Protein AF-A0A935UJZ9-F1 (afdb_monomer_lite)

Secondary structure (DSSP, 8-state):
---S--------TT--GGG-HHHHHHHHTTHHHHHT-SS--SSTTSPPP-TTGGGGGS-EEEEESS-SS---EEESS---PPSSEEEE-S--GGGS--

Sequence (98 aa):
MRNKNRYIILTKVGININNYPAIFEHLKQYQTQLEKRWDKGNHWWELRPCKYYDKFSLPKIHIPAFALESRFAIDKGEYVSLNPAYFIPKDDKYLWPF

Foldseek 3Di:
DPDPDDDDDAAAAPDPCVVPVVLVVVCVVCQVVLVPDPAAHPDSSGGHHDPCPQLLQAFKKKFAPDDPDGDIDTDRNDDDDDPPIDMDRDPDPVPDDD

Radius of gyration: 16.13 Å; chains: 1; bounding box: 39×25×44 Å

pLDDT: mean 89.34, std 9.98, range [50.78, 98.19]

Structure (mmCIF, N/CA/C/O backbone):
data_AF-A0A935UJZ9-F1
#
_entry.id   AF-A0A935UJZ9-F1
#
loop_
_atom_site.group_PDB
_atom_site.id
_atom_site.type_symbol
_atom_site.label_atom_id
_atom_site.label_alt_id
_atom_site.label_comp_id
_atom_site.label_asym_id
_atom_site.label_entity_id
_atom_site.label_seq_id
_atom_site.pdbx_PDB_ins_code
_atom_site.Cartn_x
_atom_site.Cartn_y
_atom_site.Cartn_z
_atom_site.occupancy
_atom_site.B_iso_or_equiv
_atom_site.auth_seq_id
_atom_site.auth_comp_id
_atom_site.auth_asym_id
_atom_site.auth_atom_id
_atom_site.pdbx_PDB_model_num
ATOM 1 N N . MET A 1 1 ? 17.236 -7.588 -3.046 1.00 50.78 1 MET A N 1
ATOM 2 C CA . MET A 1 1 ? 15.969 -7.106 -2.446 1.00 50.78 1 MET A CA 1
ATOM 3 C C . MET A 1 1 ? 15.945 -7.467 -0.962 1.00 50.78 1 MET A C 1
ATOM 5 O O . MET A 1 1 ? 15.773 -8.634 -0.634 1.00 50.78 1 MET A O 1
ATOM 9 N N . ARG A 1 2 ? 16.212 -6.510 -0.061 1.00 51.56 2 ARG A N 1
ATOM 10 C CA . ARG A 1 2 ? 16.146 -6.737 1.396 1.0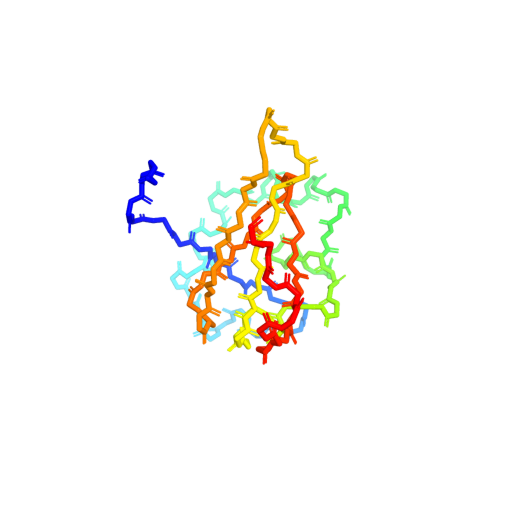0 51.56 2 ARG A CA 1
ATOM 11 C C . ARG A 1 2 ? 14.672 -6.940 1.804 1.00 51.56 2 ARG A C 1
ATOM 13 O O . ARG A 1 2 ? 13.857 -6.044 1.592 1.00 51.56 2 ARG A O 1
ATOM 20 N N . ASN A 1 3 ? 14.386 -8.107 2.395 1.00 53.97 3 ASN A N 1
ATOM 21 C CA . ASN A 1 3 ? 13.118 -8.610 2.963 1.00 53.97 3 ASN A CA 1
ATOM 22 C C . ASN A 1 3 ? 12.097 -9.214 1.981 1.00 53.97 3 ASN A C 1
ATOM 24 O O . ASN A 1 3 ? 11.235 -8.508 1.468 1.00 53.97 3 ASN A O 1
ATOM 28 N N . LYS A 1 4 ? 12.150 -10.548 1.816 1.00 64.69 4 LYS A N 1
ATOM 29 C CA . LYS A 1 4 ? 11.226 -11.360 0.997 1.00 64.69 4 LYS A CA 1
ATOM 30 C C . LYS A 1 4 ? 9.833 -11.609 1.614 1.00 64.69 4 LYS A C 1
ATOM 32 O O . LYS A 1 4 ? 8.974 -12.111 0.910 1.00 64.69 4 LYS A O 1
ATOM 37 N N . ASN A 1 5 ? 9.578 -11.212 2.866 1.00 82.62 5 ASN A N 1
ATOM 38 C CA . ASN A 1 5 ? 8.331 -11.531 3.588 1.00 82.62 5 ASN A CA 1
ATOM 39 C C . ASN A 1 5 ? 7.689 -10.286 4.222 1.00 82.62 5 ASN A C 1
ATOM 41 O O . ASN A 1 5 ? 7.471 -10.238 5.431 1.00 82.62 5 ASN A O 1
ATOM 45 N N . ARG A 1 6 ? 7.447 -9.235 3.435 1.00 86.69 6 ARG A N 1
ATOM 46 C CA . ARG A 1 6 ? 6.687 -8.066 3.900 1.00 86.69 6 ARG A CA 1
ATOM 47 C C . ARG A 1 6 ? 5.421 -7.930 3.078 1.00 86.69 6 ARG A C 1
ATOM 49 O O . ARG A 1 6 ? 5.476 -7.986 1.856 1.00 86.69 6 ARG A O 1
ATOM 56 N N . TYR A 1 7 ? 4.319 -7.708 3.775 1.00 89.38 7 TYR A N 1
ATOM 57 C CA . TYR A 1 7 ? 2.996 -7.530 3.197 1.00 89.38 7 TYR A CA 1
ATOM 58 C C . TYR A 1 7 ? 2.433 -6.178 3.625 1.00 89.38 7 TYR A C 1
ATOM 60 O O . TYR A 1 7 ? 2.857 -5.612 4.634 1.00 89.38 7 TYR A O 1
ATOM 68 N N . ILE A 1 8 ? 1.479 -5.667 2.851 1.00 89.69 8 ILE A N 1
ATOM 69 C CA . ILE A 1 8 ? 0.704 -4.481 3.206 1.00 89.69 8 ILE A CA 1
ATOM 70 C C . ILE A 1 8 ? -0.728 -4.894 3.530 1.00 89.69 8 ILE A C 1
ATOM 72 O O . ILE A 1 8 ? -1.330 -5.694 2.816 1.00 89.69 8 ILE A O 1
ATOM 76 N N . ILE A 1 9 ? -1.284 -4.322 4.592 1.00 93.19 9 ILE A N 1
ATOM 77 C CA . ILE A 1 9 ? -2.716 -4.401 4.869 1.00 93.19 9 ILE A CA 1
ATOM 78 C C . ILE A 1 9 ? -3.379 -3.255 4.108 1.00 93.19 9 ILE A C 1
ATOM 80 O O . ILE A 1 9 ? -3.174 -2.084 4.428 1.00 93.19 9 ILE A O 1
ATOM 84 N N . LEU A 1 10 ? -4.140 -3.590 3.066 1.00 92.00 10 LEU A N 1
ATOM 85 C CA . LEU A 1 10 ? -4.777 -2.614 2.185 1.00 92.00 10 LEU A CA 1
ATOM 86 C C . LEU A 1 10 ? -6.246 -2.384 2.574 1.00 92.00 10 LEU A C 1
ATOM 88 O O . LEU A 1 10 ? -7.160 -2.941 1.970 1.00 92.00 10 LEU A O 1
ATOM 92 N N . THR A 1 11 ? -6.483 -1.530 3.565 1.00 94.38 11 THR A N 1
ATOM 93 C CA . THR A 1 11 ? -7.825 -1.097 3.988 1.00 94.38 11 THR A CA 1
ATO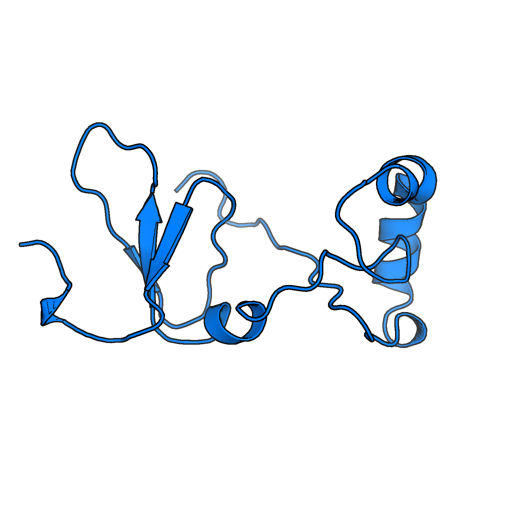M 94 C C . THR A 1 11 ? -8.284 0.126 3.187 1.00 94.38 11 THR A C 1
ATOM 96 O O . THR A 1 11 ? -8.138 1.267 3.621 1.00 94.38 11 THR A O 1
ATOM 99 N N . LYS A 1 12 ? -8.806 -0.085 1.972 1.00 93.38 12 LYS A N 1
ATOM 100 C CA . LYS A 1 12 ? -9.333 1.009 1.129 1.00 93.38 12 LYS A CA 1
ATOM 101 C C . LYS A 1 12 ? -10.543 1.681 1.789 1.00 93.38 12 LYS A C 1
ATOM 103 O O . LYS A 1 12 ? -11.274 1.042 2.539 1.00 93.38 12 LYS A O 1
ATOM 108 N N . VAL A 1 13 ? -10.783 2.947 1.452 1.00 94.81 13 VAL A N 1
ATOM 109 C CA . VAL A 1 13 ? -12.001 3.663 1.863 1.00 94.81 13 VAL A CA 1
ATOM 110 C C . VAL A 1 13 ? -13.243 2.871 1.444 1.00 94.81 13 VAL A C 1
ATOM 112 O O . VAL A 1 13 ? -13.341 2.459 0.288 1.00 94.81 13 VAL A O 1
ATOM 115 N N . GLY A 1 14 ? -14.169 2.656 2.382 1.00 93.81 14 GLY A N 1
ATOM 116 C CA . GLY A 1 14 ? -15.403 1.901 2.142 1.00 93.81 14 GLY A CA 1
ATOM 117 C C . GLY A 1 14 ? -15.276 0.386 2.327 1.00 93.81 14 GLY A C 1
ATOM 118 O O . GLY A 1 14 ? -16.238 -0.339 2.077 1.00 93.81 14 GLY A O 1
ATOM 119 N N . ILE A 1 15 ? -14.119 -0.118 2.773 1.00 94.50 15 ILE A N 1
ATOM 120 C CA . ILE A 1 15 ? -13.981 -1.530 3.136 1.00 94.50 15 ILE A CA 1
ATOM 121 C C . ILE A 1 15 ? -14.864 -1.861 4.347 1.00 94.50 15 ILE A C 1
ATOM 123 O O . ILE A 1 15 ? -14.826 -1.178 5.372 1.00 94.50 15 ILE A O 1
ATOM 127 N N . ASN A 1 16 ? -15.630 -2.950 4.260 1.00 96.69 16 ASN A N 1
ATOM 128 C CA . ASN A 1 16 ? -16.335 -3.477 5.424 1.00 96.69 16 ASN A CA 1
ATOM 129 C C . ASN A 1 16 ? -15.343 -4.224 6.329 1.00 96.69 16 ASN A C 1
ATOM 131 O O . ASN A 1 16 ? -15.040 -5.398 6.109 1.00 96.69 16 ASN A O 1
ATOM 135 N N . ILE A 1 17 ? -14.823 -3.525 7.339 1.00 96.94 17 ILE A N 1
ATOM 136 C CA . ILE A 1 17 ? -13.800 -4.044 8.256 1.00 96.94 17 ILE A CA 1
ATOM 137 C C . ILE A 1 17 ? -14.290 -5.232 9.100 1.00 96.94 17 ILE A C 1
ATOM 139 O O . ILE A 1 17 ? -13.482 -6.069 9.498 1.00 96.94 17 ILE A O 1
ATOM 143 N N . ASN A 1 18 ? -15.608 -5.372 9.294 1.00 96.69 18 ASN A N 1
ATOM 144 C CA . ASN A 1 18 ? -16.203 -6.478 10.053 1.00 96.69 18 ASN A CA 1
ATOM 145 C C . ASN A 1 18 ? -16.011 -7.835 9.365 1.00 96.69 18 ASN A C 1
ATOM 147 O O . ASN A 1 18 ? -16.026 -8.867 10.030 1.00 96.69 18 ASN A O 1
ATOM 151 N N . ASN A 1 19 ? -15.763 -7.843 8.051 1.00 97.88 19 ASN A N 1
ATOM 152 C CA . ASN A 1 19 ? -15.422 -9.061 7.318 1.00 97.88 19 ASN A CA 1
ATOM 153 C C . ASN A 1 19 ? -14.007 -9.576 7.658 1.00 97.88 19 ASN A C 1
ATOM 155 O O . ASN A 1 19 ? -13.656 -10.691 7.280 1.00 97.88 19 ASN A O 1
ATOM 159 N N . TYR A 1 20 ? -13.187 -8.779 8.358 1.00 97.38 20 TYR A N 1
ATOM 160 C CA . TYR A 1 20 ? -11.780 -9.066 8.646 1.00 97.38 20 TYR A CA 1
ATOM 161 C C . TYR A 1 20 ? -11.438 -8.832 10.131 1.00 97.38 20 TYR A C 1
ATOM 163 O O . TYR A 1 20 ? -10.590 -7.990 10.445 1.00 97.38 20 TYR A O 1
ATOM 171 N N . PRO A 1 21 ? -12.039 -9.586 11.070 1.00 97.31 21 PRO A N 1
ATOM 172 C CA . PRO A 1 21 ? -11.890 -9.342 12.509 1.00 97.31 21 PRO A CA 1
ATOM 173 C C . PRO A 1 21 ? -10.433 -9.427 12.989 1.00 97.31 21 PRO A C 1
ATOM 175 O 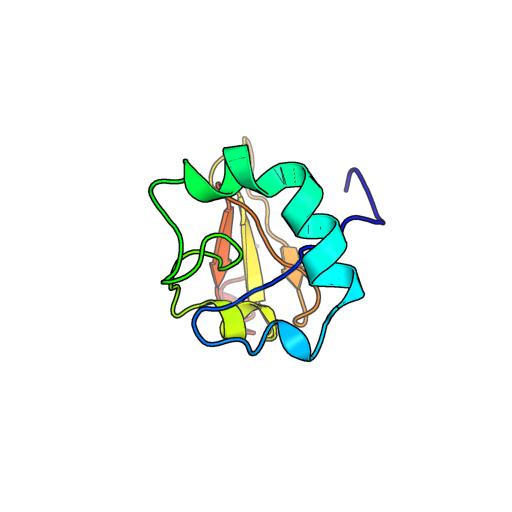O . PRO A 1 21 ? -9.992 -8.592 13.772 1.00 97.31 21 PRO A O 1
ATOM 178 N N . ALA A 1 22 ? -9.642 -10.367 12.458 1.00 97.94 22 ALA A N 1
ATOM 179 C CA . ALA A 1 22 ? -8.221 -10.484 12.797 1.00 97.94 22 ALA A CA 1
ATOM 180 C C . ALA A 1 22 ? -7.399 -9.256 12.360 1.00 97.94 22 ALA A C 1
ATOM 182 O O . ALA A 1 22 ? -6.487 -8.830 13.067 1.00 97.94 22 ALA A O 1
ATOM 183 N N . ILE A 1 23 ? -7.736 -8.663 11.208 1.00 97.19 23 ILE A N 1
ATOM 184 C CA . ILE A 1 23 ? -7.085 -7.441 10.718 1.00 97.19 23 ILE A CA 1
ATOM 185 C C . ILE A 1 23 ? -7.495 -6.247 11.573 1.00 97.19 23 ILE A C 1
ATOM 187 O O . ILE A 1 23 ? -6.645 -5.434 11.926 1.00 97.19 23 ILE A O 1
ATOM 191 N N . PHE A 1 24 ? -8.776 -6.154 11.931 1.00 97.81 24 PHE A N 1
ATOM 192 C CA . PHE A 1 24 ? -9.265 -5.091 12.799 1.00 97.81 24 PHE A CA 1
ATOM 193 C C . PHE A 1 24 ? -8.562 -5.100 14.156 1.00 97.81 24 PHE A C 1
ATOM 195 O O . PHE A 1 24 ? -8.013 -4.077 14.559 1.00 97.81 24 PHE A O 1
ATOM 202 N N . GLU A 1 25 ? -8.501 -6.257 14.819 1.00 98.06 25 GLU A N 1
ATOM 203 C CA . GLU A 1 25 ? -7.835 -6.388 16.118 1.00 98.06 25 GLU A CA 1
ATOM 204 C C . GLU A 1 25 ? -6.334 -6.094 16.027 1.00 98.06 25 GLU A C 1
ATOM 206 O O . GLU A 1 25 ? -5.782 -5.437 16.908 1.00 98.06 25 GLU A O 1
ATOM 211 N N . HIS A 1 26 ? -5.673 -6.483 14.932 1.00 97.31 26 HIS A N 1
ATOM 212 C CA . HIS A 1 26 ? -4.284 -6.096 14.695 1.00 97.31 26 HIS A CA 1
ATOM 213 C C . HIS A 1 26 ? -4.116 -4.573 14.559 1.00 97.31 26 HIS A C 1
ATOM 215 O O . HIS A 1 26 ? -3.243 -3.988 15.197 1.00 97.31 26 HIS A O 1
ATOM 221 N N . LEU A 1 27 ? -4.959 -3.902 13.765 1.00 97.31 27 LEU A N 1
ATOM 222 C CA . LEU A 1 27 ? -4.889 -2.447 13.577 1.00 97.31 27 LEU A CA 1
ATOM 223 C C . LEU A 1 27 ? -5.246 -1.674 14.853 1.00 97.31 27 LEU A C 1
ATOM 225 O O . LEU A 1 27 ? -4.668 -0.620 15.115 1.00 97.31 27 LEU A O 1
ATOM 229 N N . LYS A 1 28 ? -6.160 -2.206 15.666 1.00 97.88 28 LYS A N 1
ATOM 230 C CA . LYS A 1 28 ? -6.613 -1.611 16.929 1.00 97.88 28 LYS A CA 1
ATOM 231 C C . LYS A 1 28 ? -5.485 -1.434 17.943 1.00 97.88 28 LYS A C 1
ATOM 233 O O . LYS A 1 28 ? -5.493 -0.460 18.690 1.00 97.88 28 LYS A O 1
ATOM 238 N N . GLN A 1 29 ? -4.456 -2.285 17.901 1.00 98.19 29 GLN A N 1
ATOM 239 C CA . GLN A 1 29 ? -3.233 -2.122 18.703 1.00 98.19 29 GLN A CA 1
ATOM 240 C C . GLN A 1 29 ? -2.510 -0.789 18.434 1.00 98.19 29 GLN A C 1
ATOM 242 O O . GLN A 1 29 ? -1.752 -0.312 19.278 1.00 98.19 29 GLN A O 1
ATOM 247 N N . TYR A 1 30 ? -2.762 -0.171 17.277 1.00 97.44 30 TYR A N 1
ATOM 248 C CA . TYR A 1 30 ? -2.160 1.085 16.831 1.00 97.44 30 TYR A CA 1
ATOM 249 C C . TYR A 1 30 ? -3.190 2.213 16.666 1.00 97.44 30 TYR A C 1
ATOM 251 O O . TYR A 1 30 ? -2.912 3.205 15.986 1.00 97.44 30 TYR A O 1
ATOM 259 N N . GLN A 1 31 ? -4.387 2.076 17.247 1.00 97.62 31 GLN A N 1
ATOM 260 C CA . GLN A 1 31 ? -5.503 3.002 17.029 1.00 97.62 31 GLN A CA 1
ATOM 261 C C . GLN A 1 31 ? -5.111 4.460 17.307 1.00 97.62 31 GLN A C 1
ATOM 263 O O . GLN A 1 31 ? -5.291 5.313 16.441 1.00 97.62 31 GLN A O 1
ATOM 268 N N . THR A 1 32 ? -4.478 4.738 18.451 1.00 97.88 32 THR A N 1
ATOM 269 C CA . THR A 1 32 ? -4.045 6.092 18.835 1.00 97.88 32 THR A CA 1
ATOM 270 C C . THR A 1 32 ? -3.129 6.739 17.789 1.00 97.88 32 THR A C 1
ATOM 272 O O . THR A 1 32 ? -3.198 7.944 17.546 1.00 97.88 32 THR A O 1
ATOM 275 N N . GLN A 1 33 ? -2.244 5.962 17.162 1.00 97.81 33 GLN A N 1
ATOM 276 C CA . GLN A 1 33 ? -1.344 6.436 16.110 1.00 97.81 33 GLN A CA 1
ATOM 277 C C . GLN A 1 33 ? -2.090 6.612 14.783 1.00 97.81 33 GLN A C 1
ATOM 279 O O . GLN A 1 33 ? -1.866 7.591 14.071 1.00 97.81 33 GLN A O 1
ATOM 284 N N . LEU A 1 34 ? -2.982 5.676 14.452 1.00 96.56 34 LEU A N 1
ATOM 285 C CA . LEU A 1 34 ? -3.742 5.676 13.206 1.00 96.56 34 LEU A CA 1
ATOM 286 C C . LEU A 1 34 ? -4.781 6.803 13.151 1.00 96.56 34 LEU A C 1
ATOM 288 O O . LEU A 1 34 ? -4.957 7.396 12.087 1.00 96.56 34 LEU A O 1
ATOM 292 N N . GLU A 1 35 ? -5.409 7.140 14.279 1.00 96.81 35 GLU A N 1
ATOM 293 C CA . GLU A 1 35 ? -6.346 8.262 14.421 1.00 96.81 35 GLU A CA 1
ATOM 294 C C . GLU A 1 35 ? -5.662 9.615 14.199 1.00 96.81 35 GLU A C 1
ATOM 296 O O . GLU A 1 35 ? -6.220 10.486 13.525 1.00 96.81 35 GLU A O 1
ATOM 301 N N . LYS A 1 36 ? -4.421 9.770 14.683 1.00 97.38 36 LYS A N 1
ATOM 302 C CA . LYS A 1 36 ? -3.610 10.991 14.522 1.00 97.38 36 LYS A CA 1
ATOM 303 C C . LYS A 1 36 ? -3.144 11.243 13.090 1.00 97.38 36 LYS A C 1
ATOM 305 O O . LYS A 1 36 ? -2.677 12.341 12.794 1.00 97.38 36 LYS A O 1
ATOM 310 N N . ARG A 1 37 ? -3.244 10.257 12.190 1.00 95.81 37 ARG A N 1
ATOM 311 C CA . ARG A 1 37 ? -2.867 10.448 10.785 1.00 95.81 37 ARG A CA 1
ATOM 312 C C . ARG A 1 37 ? -3.732 11.534 10.160 1.00 95.81 37 ARG A C 1
ATOM 314 O O . ARG A 1 37 ? -4.959 11.462 10.213 1.00 95.81 37 ARG A O 1
ATOM 321 N N . TRP A 1 38 ? -3.080 12.502 9.529 1.00 94.62 38 TRP A N 1
ATOM 322 C CA . TRP A 1 38 ? -3.767 13.512 8.733 1.00 94.62 38 TRP A CA 1
ATOM 323 C C . TRP A 1 38 ? -4.407 12.887 7.488 1.00 94.62 38 TRP A C 1
ATOM 325 O O . TRP A 1 38 ? -5.604 13.022 7.267 1.00 94.62 38 TRP A O 1
ATOM 335 N N . ASP A 1 39 ? -3.611 12.138 6.721 1.00 91.81 39 ASP A N 1
ATOM 336 C CA . ASP A 1 39 ? -4.027 11.515 5.463 1.00 91.81 39 ASP A CA 1
ATOM 337 C C . ASP A 1 39 ? -4.562 10.089 5.714 1.00 91.81 39 ASP A C 1
ATOM 339 O O . ASP A 1 39 ? -3.802 9.117 5.809 1.00 91.81 39 ASP A O 1
ATOM 343 N N . LYS A 1 40 ? -5.882 9.977 5.897 1.00 94.62 40 LYS A N 1
ATOM 344 C CA . LYS A 1 40 ? -6.631 8.729 6.134 1.00 94.62 40 LYS A CA 1
ATOM 345 C C . LYS A 1 40 ? -8.008 8.786 5.462 1.00 94.62 40 LYS A C 1
ATOM 347 O O . LYS A 1 40 ? -8.400 9.827 4.941 1.00 94.62 40 LYS A O 1
ATOM 352 N N . GLY A 1 41 ? -8.710 7.654 5.436 1.00 94.00 41 GLY A N 1
ATOM 353 C CA . GLY A 1 41 ? -10.096 7.586 4.968 1.00 94.00 41 GLY A CA 1
ATOM 354 C C . GLY A 1 41 ? -11.099 8.199 5.950 1.00 94.00 41 GLY A C 1
ATOM 355 O O . GLY A 1 41 ? -10.744 8.994 6.820 1.00 94.00 41 GLY A O 1
ATOM 356 N N . ASN A 1 42 ? -12.357 7.782 5.836 1.00 94.94 42 ASN A N 1
ATOM 357 C CA . ASN A 1 42 ? -13.427 8.187 6.750 1.00 94.94 42 ASN A CA 1
ATOM 358 C C . ASN A 1 42 ? -13.238 7.570 8.141 1.00 94.94 42 ASN A C 1
ATOM 360 O O . ASN A 1 42 ? -13.594 8.177 9.148 1.00 94.94 42 ASN A O 1
ATOM 364 N N . HIS A 1 43 ? -12.648 6.375 8.199 1.00 96.75 43 HIS A N 1
ATOM 365 C CA . HIS A 1 43 ? -12.347 5.678 9.445 1.00 96.75 43 HIS A CA 1
ATOM 366 C C . HIS A 1 43 ? -10.840 5.634 9.724 1.00 96.75 43 HIS A C 1
ATOM 368 O O . HIS A 1 43 ? -10.017 5.629 8.807 1.00 96.75 43 HIS A O 1
ATOM 374 N N . TRP A 1 44 ? -10.448 5.539 10.999 1.00 96.62 44 TRP A N 1
ATOM 375 C CA . TRP A 1 44 ? -9.031 5.522 11.392 1.00 96.62 44 TRP A CA 1
ATOM 376 C C . TRP A 1 44 ? -8.261 4.310 10.861 1.00 96.62 44 TRP A C 1
ATOM 378 O O . TRP A 1 44 ? -7.053 4.415 10.637 1.00 96.62 44 TRP A O 1
ATOM 388 N N . TRP A 1 45 ? -8.943 3.189 10.611 1.00 96.81 45 TRP A N 1
ATOM 389 C CA . TRP A 1 45 ? -8.350 1.991 10.015 1.00 96.81 45 TRP A CA 1
ATOM 390 C C . TRP A 1 45 ? -8.194 2.087 8.497 1.00 96.81 45 TRP A C 1
ATOM 392 O O . TRP A 1 45 ? -7.497 1.259 7.919 1.00 96.81 45 TRP A O 1
ATOM 402 N N . GLU A 1 46 ? -8.814 3.062 7.829 1.00 96.56 46 GLU A N 1
ATOM 403 C CA . GLU A 1 46 ? -8.742 3.202 6.375 1.00 96.56 46 GLU A CA 1
ATOM 404 C C . GLU A 1 46 ? -7.460 3.922 5.946 1.00 96.56 46 GLU A C 1
ATOM 406 O O . GLU A 1 46 ? -7.001 4.897 6.553 1.00 96.56 46 GLU A O 1
ATOM 411 N N . LEU A 1 47 ? -6.861 3.446 4.861 1.00 93.69 47 LEU A N 1
ATOM 412 C CA . LEU A 1 47 ? -5.822 4.168 4.145 1.00 93.69 47 LEU A CA 1
ATOM 413 C C . LEU A 1 47 ? -6.414 5.372 3.411 1.00 93.69 47 LEU A C 1
ATOM 415 O O . LEU A 1 47 ? -7.617 5.453 3.160 1.00 93.69 47 LEU A O 1
ATOM 419 N N . ARG A 1 48 ? -5.540 6.310 3.046 1.00 93.06 48 ARG A N 1
ATOM 420 C CA . ARG A 1 48 ? -5.922 7.485 2.268 1.00 93.06 48 ARG A CA 1
ATOM 421 C C . ARG A 1 48 ? -6.651 7.113 0.968 1.00 93.06 48 ARG A C 1
ATOM 423 O O . ARG A 1 48 ? -6.290 6.124 0.325 1.00 93.06 48 ARG A O 1
ATOM 430 N N . PRO A 1 49 ? -7.626 7.912 0.517 1.00 91.00 49 PRO A N 1
ATOM 431 C CA . PRO A 1 49 ? -8.282 7.678 -0.763 1.00 91.00 49 PRO A CA 1
ATOM 432 C C . PRO A 1 49 ? -7.284 7.853 -1.915 1.00 91.00 49 PRO A C 1
ATOM 434 O O . PRO A 1 49 ? -6.727 8.929 -2.126 1.00 91.00 49 PRO A O 1
ATOM 437 N N . CYS A 1 50 ? -7.041 6.792 -2.686 1.00 89.31 50 CYS A N 1
ATOM 438 C CA . CYS A 1 50 ? -6.136 6.821 -3.835 1.00 89.31 50 CYS A CA 1
ATOM 439 C C . CYS A 1 50 ? -6.697 6.021 -5.011 1.00 89.31 50 CYS A C 1
ATOM 441 O O . CYS A 1 50 ? -7.009 4.840 -4.888 1.00 89.31 50 CYS A O 1
ATOM 443 N N . LYS A 1 51 ? -6.752 6.655 -6.190 1.00 87.88 51 LYS A N 1
ATOM 444 C CA . LYS A 1 51 ? -7.297 6.063 -7.429 1.00 87.88 51 LYS A CA 1
ATOM 445 C C . LYS A 1 51 ? -6.415 4.973 -8.053 1.00 87.88 51 LYS A C 1
ATOM 447 O O . LYS A 1 51 ? -6.793 4.378 -9.055 1.00 87.88 51 LYS A O 1
ATOM 452 N N . TYR A 1 52 ? -5.206 4.766 -7.539 1.00 89.38 52 TYR A N 1
ATOM 453 C CA . TYR A 1 52 ? -4.210 3.890 -8.158 1.00 89.38 52 TYR A CA 1
ATOM 454 C C . TYR A 1 52 ? -4.036 2.549 -7.442 1.00 89.38 52 TYR A C 1
ATOM 456 O O . TYR A 1 52 ? -3.213 1.757 -7.887 1.00 89.38 52 TYR A O 1
ATOM 464 N N . TYR A 1 53 ? -4.789 2.260 -6.373 1.00 90.25 53 TYR A N 1
ATOM 465 C CA . TYR A 1 53 ? -4.612 0.996 -5.653 1.00 90.25 53 TYR A CA 1
ATOM 466 C C . TYR A 1 53 ? -4.853 -0.231 -6.533 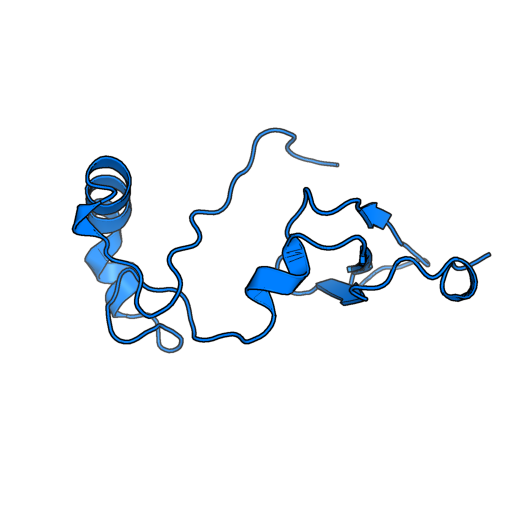1.00 90.25 53 TYR A C 1
ATOM 468 O O . TYR A 1 53 ? -4.062 -1.166 -6.494 1.00 90.25 53 TYR A O 1
ATOM 476 N N . ASP A 1 54 ? -5.883 -0.201 -7.379 1.00 90.94 54 ASP A N 1
ATOM 477 C CA . ASP A 1 54 ? -6.186 -1.309 -8.297 1.00 90.94 54 ASP A CA 1
ATOM 478 C C . ASP A 1 54 ? -5.115 -1.470 -9.381 1.00 90.94 54 ASP A C 1
ATOM 480 O O . ASP A 1 54 ? -4.902 -2.554 -9.916 1.00 90.94 54 ASP A O 1
ATOM 484 N N . LYS A 1 55 ? -4.364 -0.399 -9.660 1.00 92.88 55 LYS A N 1
ATOM 485 C CA . LYS A 1 55 ? -3.276 -0.423 -10.638 1.00 92.88 55 LYS A CA 1
ATOM 486 C C . LYS A 1 55 ? -2.054 -1.193 -10.135 1.00 92.88 55 LYS A C 1
ATOM 488 O O . LYS A 1 55 ? -1.222 -1.573 -10.952 1.00 92.88 55 LYS A O 1
ATOM 493 N N . PHE A 1 56 ? -1.942 -1.467 -8.829 1.00 91.75 56 PHE A N 1
ATOM 494 C CA . PHE A 1 56 ? -0.898 -2.357 -8.312 1.00 91.75 56 PHE A CA 1
ATOM 495 C C . PHE A 1 56 ? -1.118 -3.819 -8.700 1.00 91.75 56 PHE A C 1
ATOM 497 O O . PHE A 1 56 ? -0.163 -4.580 -8.663 1.00 91.75 56 PHE A O 1
ATOM 504 N N . SER A 1 57 ? -2.319 -4.218 -9.111 1.00 91.50 57 SER A N 1
ATOM 505 C CA . SER A 1 57 ? -2.564 -5.582 -9.594 1.00 91.50 57 SER A CA 1
ATOM 506 C C . SER A 1 57 ? -2.272 -5.750 -11.088 1.00 91.50 57 SER A C 1
ATOM 508 O O . SER A 1 57 ? -2.342 -6.860 -11.600 1.00 91.50 57 SER A O 1
ATOM 510 N N . LEU A 1 58 ? -1.935 -4.666 -11.795 1.00 93.06 58 LEU A N 1
ATOM 511 C CA . LEU A 1 58 ? -1.587 -4.707 -13.213 1.00 93.06 58 LEU A CA 1
ATOM 512 C C . LEU A 1 58 ? -0.084 -4.966 -13.415 1.00 93.06 58 LEU A C 1
ATOM 514 O O . LEU A 1 58 ? 0.727 -4.580 -12.553 1.00 93.06 58 LEU A O 1
ATOM 518 N N . PRO A 1 59 ? 0.297 -5.531 -14.578 1.00 93.38 59 PRO A N 1
ATOM 519 C CA . PRO A 1 59 ? 1.662 -5.458 -15.073 1.00 93.38 59 PRO A CA 1
ATOM 520 C C . PRO A 1 59 ? 2.161 -4.011 -15.081 1.00 93.38 59 PRO A C 1
ATOM 522 O O . PRO A 1 59 ? 1.464 -3.099 -15.541 1.00 93.38 59 PRO A O 1
ATOM 525 N N . LYS A 1 60 ? 3.346 -3.787 -14.517 1.00 92.25 60 LYS A N 1
ATOM 526 C CA . LYS A 1 60 ? 3.891 -2.447 -14.308 1.00 92.25 60 LYS A CA 1
ATOM 527 C C . LYS A 1 60 ? 5.408 -2.430 -14.214 1.00 92.25 60 LYS A C 1
ATOM 529 O O . LYS A 1 60 ? 6.038 -3.417 -13.839 1.00 92.25 60 LYS 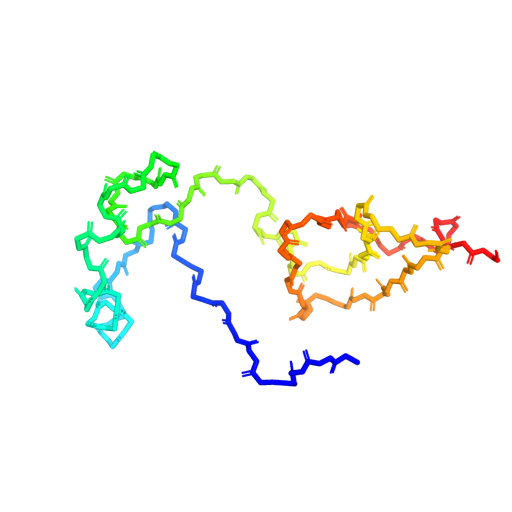A O 1
ATOM 534 N N . ILE A 1 61 ? 5.972 -1.261 -14.490 1.00 92.25 61 ILE A N 1
ATOM 535 C CA . ILE A 1 61 ? 7.394 -0.964 -14.307 1.00 92.25 61 ILE A CA 1
ATOM 536 C C . ILE A 1 61 ? 7.540 -0.095 -13.060 1.00 92.25 61 ILE A C 1
ATOM 538 O O . ILE A 1 61 ? 6.933 0.972 -12.988 1.00 92.25 61 ILE A O 1
ATOM 542 N N . HIS A 1 62 ? 8.333 -0.534 -12.084 1.00 91.88 62 HIS A N 1
ATOM 543 C CA . HIS A 1 62 ? 8.683 0.237 -10.888 1.00 91.88 62 HIS A CA 1
ATOM 544 C C . HIS A 1 62 ? 9.950 1.052 -11.120 1.00 91.88 62 HIS A C 1
ATOM 546 O O . HIS A 1 62 ? 10.925 0.538 -11.670 1.00 91.88 62 HIS A O 1
ATOM 552 N N . ILE A 1 63 ? 9.939 2.298 -10.646 1.00 91.75 63 ILE A N 1
ATOM 553 C CA . ILE A 1 63 ? 11.025 3.266 -10.807 1.00 91.75 63 ILE A CA 1
ATOM 554 C C . ILE A 1 63 ? 11.268 3.934 -9.446 1.00 91.75 63 ILE A C 1
ATOM 556 O O . ILE A 1 63 ? 10.359 4.582 -8.918 1.00 91.75 63 ILE A O 1
ATOM 560 N N . PRO A 1 64 ? 12.453 3.796 -8.830 1.00 91.44 64 PRO A N 1
ATOM 561 C CA . PRO A 1 64 ? 12.771 4.535 -7.617 1.00 91.44 64 PRO A CA 1
ATOM 562 C C . PRO A 1 64 ? 12.838 6.031 -7.940 1.00 91.44 64 PRO A C 1
ATOM 564 O O . PRO A 1 64 ? 13.416 6.424 -8.948 1.00 91.44 64 PRO A O 1
ATOM 567 N N . ALA A 1 65 ? 12.279 6.882 -7.077 1.00 90.94 65 ALA A N 1
ATOM 568 C CA . ALA A 1 65 ? 12.373 8.330 -7.273 1.00 90.94 65 ALA A CA 1
ATOM 569 C C . ALA A 1 65 ? 13.809 8.845 -7.089 1.00 90.94 65 ALA A C 1
ATOM 571 O O . ALA A 1 65 ? 14.181 9.861 -7.667 1.00 90.94 65 ALA A O 1
ATOM 572 N N . PHE A 1 66 ? 14.605 8.141 -6.280 1.00 89.12 66 PHE A N 1
ATOM 573 C CA . PHE A 1 66 ? 15.995 8.474 -6.003 1.00 89.12 66 PHE A CA 1
ATOM 574 C C . PHE A 1 66 ? 16.867 7.235 -6.203 1.00 89.12 66 PHE A C 1
ATOM 576 O O . PHE A 1 66 ? 16.734 6.242 -5.483 1.00 89.12 66 PHE A O 1
ATOM 583 N N . ALA A 1 67 ? 17.768 7.297 -7.178 1.00 87.62 67 ALA A N 1
ATOM 584 C CA . ALA A 1 67 ? 18.794 6.293 -7.412 1.00 87.62 67 ALA A CA 1
ATOM 585 C C . ALA A 1 67 ? 20.034 6.954 -8.024 1.00 87.62 67 ALA A C 1
ATOM 587 O O . ALA A 1 67 ? 19.917 7.915 -8.777 1.00 87.62 67 ALA A O 1
ATOM 588 N N . LEU A 1 68 ? 21.217 6.434 -7.686 1.00 88.06 68 LEU A N 1
ATOM 589 C CA . LEU A 1 68 ? 22.495 6.892 -8.252 1.00 88.06 68 LEU A CA 1
ATOM 590 C C . LEU A 1 68 ? 22.673 6.464 -9.716 1.00 88.06 68 LEU A C 1
ATOM 592 O O . LEU A 1 68 ? 23.484 7.029 -10.435 1.00 88.06 68 LEU A O 1
ATOM 596 N N . GLU A 1 69 ? 21.914 5.457 -10.139 1.00 88.06 69 GLU A N 1
ATOM 597 C CA . GLU A 1 69 ? 21.960 4.854 -11.465 1.00 88.06 69 GLU A CA 1
ATOM 598 C C . GLU A 1 69 ? 20.534 4.522 -11.910 1.00 88.06 69 GLU A C 1
ATOM 600 O O . GLU A 1 69 ? 19.635 4.365 -11.075 1.00 88.06 69 GLU A O 1
ATOM 605 N N . SER A 1 70 ? 20.348 4.351 -13.219 1.00 85.69 70 SER A N 1
ATOM 606 C CA . SER A 1 70 ? 19.105 3.850 -13.811 1.00 85.69 70 SER A CA 1
ATOM 607 C C . SER A 1 70 ? 18.717 2.506 -13.191 1.00 85.69 70 SER A C 1
ATOM 609 O O . SER A 1 70 ? 19.443 1.521 -13.321 1.00 85.69 70 SER A O 1
ATOM 611 N N . ARG A 1 71 ? 17.572 2.446 -12.502 1.00 88.19 71 ARG A N 1
ATOM 612 C CA . ARG A 1 71 ? 17.069 1.220 -11.862 1.00 88.19 71 ARG A CA 1
ATOM 613 C C . ARG A 1 71 ? 15.588 1.047 -12.131 1.00 88.19 71 ARG A C 1
ATOM 615 O O . ARG A 1 71 ? 14.800 1.932 -11.827 1.00 88.19 71 ARG A O 1
ATOM 622 N N . PHE A 1 72 ? 15.223 -0.112 -12.663 1.00 89.50 72 PHE A N 1
ATOM 623 C CA . PHE A 1 72 ? 13.859 -0.429 -13.072 1.00 89.50 72 PHE A CA 1
ATOM 624 C C . PHE A 1 72 ? 13.551 -1.876 -12.708 1.00 89.50 72 PHE A C 1
ATOM 626 O O . PHE A 1 72 ? 14.442 -2.727 -12.706 1.00 89.50 72 PHE A O 1
ATOM 633 N N . ALA A 1 73 ? 12.294 -2.161 -12.384 1.00 89.25 73 ALA A N 1
ATOM 634 C CA . ALA A 1 73 ? 11.840 -3.525 -12.145 1.00 89.25 73 ALA A CA 1
ATOM 635 C C . ALA A 1 73 ? 10.497 -3.767 -12.828 1.00 89.25 73 ALA A C 1
ATOM 637 O O . ALA A 1 73 ? 9.552 -3.008 -12.622 1.00 89.25 73 ALA A O 1
ATOM 638 N N . ILE A 1 74 ? 10.414 -4.841 -13.609 1.00 90.00 74 ILE A N 1
ATOM 639 C CA . ILE A 1 74 ? 9.152 -5.326 -14.164 1.00 90.00 74 ILE A CA 1
ATOM 640 C C . ILE A 1 74 ? 8.452 -6.151 -13.091 1.00 90.00 74 ILE A C 1
ATOM 642 O O . ILE A 1 74 ? 9.055 -7.017 -12.458 1.00 90.00 74 ILE A O 1
ATOM 646 N N . ASP A 1 75 ? 7.171 -5.885 -12.908 1.00 90.38 75 ASP A N 1
ATOM 647 C CA . ASP A 1 75 ? 6.306 -6.584 -11.978 1.00 90.38 75 ASP A CA 1
ATOM 648 C C . ASP A 1 75 ? 5.011 -6.976 -12.689 1.00 90.38 75 ASP A C 1
ATOM 650 O O . AS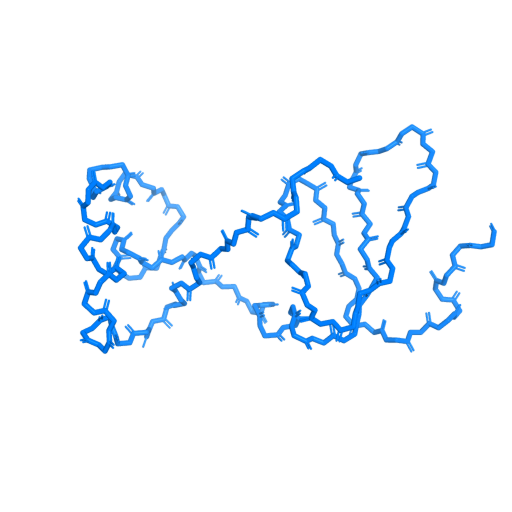P A 1 75 ? 4.380 -6.153 -13.347 1.00 90.38 75 ASP A O 1
ATOM 654 N N . LYS A 1 76 ? 4.600 -8.235 -12.535 1.00 91.25 76 LYS A N 1
ATOM 655 C CA . LYS A 1 76 ? 3.394 -8.797 -13.156 1.00 91.25 76 LYS A CA 1
ATOM 656 C C . LYS A 1 76 ? 2.095 -8.473 -12.410 1.00 91.25 76 LYS A C 1
ATOM 658 O O . LYS A 1 76 ? 1.044 -8.940 -12.828 1.00 91.25 76 LYS A O 1
ATOM 663 N N . GLY A 1 77 ? 2.151 -7.682 -11.338 1.00 90.00 77 GLY A N 1
ATOM 664 C CA . GLY A 1 77 ? 0.981 -7.366 -10.507 1.00 90.00 77 GLY A CA 1
ATOM 665 C C . GLY A 1 77 ? 1.101 -7.818 -9.051 1.00 90.00 77 GLY A C 1
ATOM 666 O O . GLY A 1 77 ? 0.123 -7.754 -8.316 1.00 90.00 77 GLY A O 1
ATOM 667 N N . GLU A 1 78 ? 2.275 -8.282 -8.631 1.00 87.44 78 GLU A N 1
ATOM 668 C CA . GLU A 1 78 ? 2.485 -8.962 -7.350 1.00 87.44 78 GLU A CA 1
ATOM 669 C C . GLU A 1 78 ? 3.014 -8.016 -6.270 1.00 87.44 78 GLU A C 1
ATOM 671 O O . GLU A 1 78 ? 2.791 -8.239 -5.079 1.00 87.44 78 GLU A O 1
ATOM 676 N N . TYR A 1 79 ? 3.703 -6.943 -6.670 1.00 89.62 79 TYR A N 1
ATOM 677 C CA . TYR A 1 79 ? 4.387 -6.055 -5.743 1.00 89.62 79 TYR A CA 1
ATOM 678 C C . TYR A 1 79 ? 3.748 -4.669 -5.657 1.00 89.62 79 TYR A C 1
ATOM 680 O O . TYR A 1 79 ? 3.281 -4.060 -6.626 1.00 89.62 79 TYR A O 1
ATOM 688 N N . VAL A 1 80 ? 3.789 -4.133 -4.441 1.00 89.69 80 VAL A N 1
ATOM 689 C CA . VAL A 1 80 ? 3.448 -2.745 -4.139 1.00 89.69 80 VAL A CA 1
ATOM 690 C C . VAL A 1 80 ? 4.722 -1.961 -3.866 1.00 89.69 80 VAL A C 1
ATOM 692 O O . VAL A 1 80 ? 5.613 -2.421 -3.151 1.00 89.69 80 VAL A O 1
ATOM 695 N N . SER A 1 81 ? 4.792 -0.756 -4.419 1.00 87.94 81 SER A N 1
ATOM 696 C CA . SER A 1 81 ? 5.870 0.185 -4.130 1.00 87.94 81 SER A CA 1
ATOM 697 C C . SER A 1 81 ? 5.403 1.214 -3.112 1.00 87.94 81 SER A C 1
ATOM 699 O O . SER A 1 81 ? 4.288 1.730 -3.195 1.00 87.94 81 SER A O 1
ATOM 701 N N . LEU A 1 82 ? 6.267 1.506 -2.144 1.00 84.62 82 LEU A N 1
ATOM 702 C CA . LEU A 1 82 ? 6.068 2.587 -1.184 1.00 84.62 82 LEU A CA 1
ATOM 703 C C . LEU A 1 82 ? 6.819 3.839 -1.652 1.00 84.62 82 LEU A C 1
ATOM 705 O O . LEU A 1 82 ? 7.774 3.753 -2.420 1.00 84.62 82 LEU A O 1
ATOM 709 N N . ASN A 1 83 ? 6.398 5.006 -1.168 1.00 83.75 83 ASN A N 1
ATOM 710 C CA . ASN A 1 83 ? 7.093 6.264 -1.432 1.00 83.75 83 ASN A CA 1
ATOM 711 C C . ASN A 1 83 ? 8.541 6.216 -0.881 1.00 83.75 83 ASN A C 1
ATOM 713 O O . ASN A 1 83 ? 8.721 5.713 0.231 1.00 83.75 83 ASN A O 1
ATOM 717 N N . PRO A 1 84 ? 9.559 6.756 -1.582 1.00 83.44 84 PRO A N 1
ATOM 718 C CA . PRO A 1 84 ? 9.496 7.479 -2.850 1.00 83.44 84 PRO A CA 1
ATOM 719 C C . PRO A 1 84 ? 9.854 6.589 -4.050 1.00 83.44 84 PRO A C 1
ATOM 721 O O . PRO A 1 84 ? 11.005 6.493 -4.476 1.00 83.44 84 PRO A O 1
ATOM 724 N N . ALA A 1 85 ? 8.842 5.933 -4.609 1.00 89.75 85 ALA A N 1
ATOM 725 C CA . ALA A 1 85 ? 8.933 5.184 -5.853 1.00 89.75 85 ALA A CA 1
ATOM 726 C C . ALA A 1 85 ? 7.667 5.407 -6.682 1.00 89.75 85 ALA A C 1
ATOM 728 O O . ALA A 1 85 ? 6.566 5.561 -6.147 1.00 89.75 85 ALA A O 1
ATOM 729 N N . TYR A 1 86 ? 7.847 5.415 -7.995 1.00 91.00 86 TYR A N 1
ATOM 730 C CA . TYR A 1 86 ? 6.795 5.530 -8.989 1.00 91.00 86 TYR A CA 1
ATOM 731 C C . TYR A 1 86 ? 6.584 4.186 -9.675 1.00 91.00 86 TYR A C 1
ATOM 733 O O . TYR A 1 86 ? 7.451 3.309 -9.654 1.00 91.00 86 TYR A O 1
ATOM 741 N N . PHE A 1 87 ? 5.428 4.028 -10.311 1.00 92.94 87 PHE A N 1
ATOM 742 C CA . PHE A 1 87 ? 5.189 2.898 -11.191 1.00 92.94 87 PHE A CA 1
ATOM 743 C C . PHE A 1 87 ? 4.380 3.314 -12.415 1.00 92.94 87 PHE A C 1
ATOM 745 O O . PHE A 1 87 ? 3.510 4.184 -12.338 1.00 92.94 87 PHE A O 1
ATOM 752 N N . ILE A 1 88 ? 4.658 2.661 -13.539 1.00 92.38 88 ILE A N 1
ATOM 753 C CA . ILE A 1 88 ? 3.928 2.823 -14.793 1.00 92.38 88 ILE A CA 1
ATOM 754 C C . ILE A 1 88 ? 3.095 1.553 -14.996 1.00 92.38 88 ILE A C 1
ATOM 756 O O . ILE A 1 88 ? 3.679 0.508 -15.270 1.00 92.38 88 ILE A O 1
ATOM 760 N N . PRO A 1 89 ? 1.758 1.598 -14.847 1.00 90.69 89 PRO A N 1
ATOM 761 C CA . PRO A 1 89 ? 0.882 0.433 -14.970 1.00 90.69 89 PRO A CA 1
ATOM 762 C C . PRO A 1 89 ? 0.592 0.099 -16.438 1.00 90.69 89 PRO A C 1
ATOM 764 O O . PRO A 1 89 ? -0.545 0.193 -16.901 1.00 90.69 89 PRO A O 1
ATOM 767 N N . LYS A 1 90 ? 1.653 -0.214 -17.181 1.00 84.00 90 LYS A N 1
ATOM 768 C CA . LYS A 1 90 ? 1.629 -0.709 -18.555 1.00 84.00 90 LYS A CA 1
ATOM 769 C C . LYS A 1 90 ? 2.711 -1.766 -18.722 1.00 84.00 90 LYS A C 1
ATOM 771 O O . LYS A 1 90 ? 3.819 -1.605 -18.214 1.00 84.00 90 LYS A O 1
ATOM 776 N N . ASP A 1 91 ? 2.389 -2.787 -19.503 1.00 76.50 91 ASP A N 1
ATOM 777 C CA . ASP A 1 91 ? 3.363 -3.725 -20.055 1.00 76.50 91 ASP A CA 1
ATOM 778 C C . ASP A 1 91 ? 3.831 -3.207 -21.420 1.00 76.50 91 ASP A C 1
ATOM 780 O O . ASP A 1 91 ? 3.403 -3.681 -22.470 1.00 76.50 91 ASP A O 1
ATOM 784 N N . ASP A 1 92 ? 4.621 -2.133 -21.403 1.00 79.50 92 ASP A N 1
ATOM 785 C CA . ASP A 1 92 ? 5.168 -1.530 -22.616 1.00 79.50 92 ASP A CA 1
ATOM 786 C C . ASP A 1 92 ? 6.691 -1.669 -22.623 1.00 79.50 92 ASP A C 1
ATOM 788 O O . ASP A 1 92 ? 7.409 -0.974 -21.900 1.00 79.50 92 ASP A O 1
ATOM 792 N N . LYS A 1 93 ? 7.179 -2.587 -23.461 1.00 72.75 93 LYS A N 1
ATOM 793 C CA . LYS A 1 93 ? 8.606 -2.898 -23.597 1.00 72.75 93 LYS A CA 1
ATOM 794 C C . LYS A 1 93 ? 9.420 -1.728 -24.152 1.00 72.75 93 LYS A C 1
ATOM 796 O O . LYS A 1 93 ? 10.625 -1.711 -23.939 1.00 72.75 93 LYS A O 1
ATOM 801 N N . TYR A 1 94 ? 8.797 -0.752 -24.816 1.00 79.94 94 TYR A N 1
ATOM 802 C CA . TYR A 1 94 ? 9.499 0.439 -25.306 1.00 79.94 94 TYR A CA 1
ATOM 803 C C . TYR A 1 94 ? 9.846 1.425 -24.188 1.00 79.94 94 TYR A C 1
ATOM 805 O O . TYR A 1 94 ? 10.735 2.253 -24.358 1.00 79.94 94 TYR A O 1
ATOM 813 N N . LEU A 1 95 ? 9.172 1.332 -23.038 1.00 76.81 95 LEU A N 1
ATOM 814 C CA . LEU A 1 95 ? 9.499 2.113 -21.842 1.00 76.81 95 LEU A CA 1
ATOM 815 C C . LEU A 1 95 ? 10.602 1.454 -21.003 1.00 76.81 95 LEU A C 1
ATOM 817 O O . LEU A 1 95 ? 10.950 1.962 -19.936 1.00 76.81 95 LEU A O 1
ATOM 821 N N . TRP A 1 96 ? 11.137 0.318 -21.460 1.00 68.31 96 TRP A N 1
ATOM 822 C CA . TRP A 1 96 ? 12.257 -0.337 -20.810 1.00 68.31 96 TRP A CA 1
ATOM 823 C C . TRP A 1 96 ? 13.564 0.392 -21.158 1.00 68.31 96 TRP A C 1
ATOM 825 O O . TRP A 1 96 ? 13.865 0.562 -22.340 1.00 68.31 96 TRP A O 1
ATOM 835 N N . PRO A 1 97 ? 14.348 0.829 -20.161 1.00 64.75 97 PRO A N 1
ATOM 836 C CA . PRO A 1 97 ? 15.626 1.468 -20.418 1.00 64.75 97 PRO A CA 1
ATOM 837 C C . PRO A 1 97 ? 16.628 0.413 -20.881 1.00 64.75 97 PRO A C 1
ATOM 839 O O . PRO A 1 97 ? 16.849 -0.588 -20.194 1.00 64.75 97 PRO A O 1
ATOM 842 N N . PHE A 1 98 ? 17.180 0.648 -22.067 1.00 59.25 98 PHE A N 1
ATOM 843 C CA . PHE A 1 98 ? 18.305 -0.093 -22.628 1.00 59.25 98 PHE A CA 1
ATOM 844 C C . PHE A 1 98 ? 19.605 0.255 -21.900 1.00 59.25 98 PHE A C 1
ATOM 846 O O . PHE A 1 98 ? 19.762 1.438 -21.512 1.00 59.25 98 PHE A O 1
#